Protein AF-A0A8T4FPU3-F1 (afdb_monomer_lite)

Secondary structure (DSSP, 8-state):
-HHHHHHHHHHHHHHHHHHHHHHHHSPTTSS---BPPTT---S---GGGHHHHHHHHHS--BGGGS-EETTEEPS--

Sequence (77 aa):
MRRLLIVLSLITGLLAALFVIAPLASPPGAYSGLDGTPGFIDHGWGFADIAYLIGDVLCHQMEDRCFEVNGSQMPVC

Radius of gyration: 13.29 Å; chains: 1; bounding box: 33×25×39 Å

Structure (mmCIF, N/CA/C/O backbone):
data_AF-A0A8T4FPU3-F1
#
_entry.id   AF-A0A8T4FPU3-F1
#
loop_
_atom_site.group_PDB
_atom_site.id
_atom_site.type_symbol
_atom_site.label_atom_id
_atom_site.label_alt_id
_atom_site.label_comp_id
_atom_site.label_asym_id
_atom_site.label_entity_id
_atom_site.label_seq_id
_atom_site.pdbx_PDB_ins_code
_atom_site.Cartn_x
_atom_site.Cartn_y
_atom_site.Cartn_z
_atom_site.occupancy
_atom_site.B_iso_or_equiv
_atom_site.auth_seq_id
_atom_site.auth_comp_id
_atom_site.auth_asym_id
_atom_site.auth_atom_id
_atom_site.pdbx_PDB_model_num
ATOM 1 N N . MET A 1 1 ? -19.575 4.695 24.999 1.00 84.88 1 MET A N 1
ATOM 2 C CA . MET A 1 1 ? -19.030 3.471 24.366 1.00 84.88 1 MET A CA 1
ATOM 3 C C . MET A 1 1 ? -19.655 3.159 23.001 1.00 84.88 1 MET A C 1
ATOM 5 O O . MET A 1 1 ? -18.902 3.093 22.045 1.00 84.88 1 MET A O 1
ATOM 9 N N . ARG A 1 2 ? -20.990 3.083 22.832 1.00 94.31 2 ARG A N 1
ATOM 10 C CA . ARG A 1 2 ? -21.622 2.776 21.519 1.00 94.31 2 ARG A CA 1
ATOM 11 C C . ARG A 1 2 ? -21.200 3.687 20.351 1.00 94.31 2 ARG A C 1
ATOM 13 O O . ARG A 1 2 ? -20.898 3.192 19.277 1.00 94.31 2 ARG A O 1
ATOM 20 N N . ARG A 1 3 ? -21.152 5.010 20.558 1.00 96.62 3 ARG A N 1
ATOM 21 C CA . ARG A 1 3 ? -20.723 5.971 19.517 1.00 96.62 3 ARG A CA 1
ATOM 22 C C . ARG A 1 3 ? -19.264 5.774 19.098 1.00 96.62 3 ARG A C 1
ATOM 24 O O . ARG A 1 3 ? -18.974 5.829 17.914 1.00 96.62 3 ARG A O 1
ATOM 31 N N . LEU A 1 4 ? -18.383 5.498 20.060 1.00 97.12 4 LEU A N 1
ATOM 32 C CA . LEU A 1 4 ? -16.973 5.217 19.791 1.00 97.12 4 LEU A CA 1
ATOM 33 C C . LEU A 1 4 ? -16.825 3.965 18.921 1.00 97.12 4 LEU A C 1
ATOM 35 O O . LEU A 1 4 ? -16.134 4.014 17.916 1.00 97.12 4 LEU A O 1
ATOM 39 N N . LEU A 1 5 ? -17.530 2.881 19.256 1.00 97.75 5 LEU A N 1
ATOM 40 C CA . LEU A 1 5 ? -17.494 1.646 18.465 1.00 97.75 5 LEU A CA 1
ATOM 41 C C . LEU A 1 5 ? -17.978 1.861 17.027 1.00 97.75 5 LEU A C 1
ATOM 43 O O . LEU A 1 5 ? -17.371 1.333 16.102 1.00 97.75 5 LEU A O 1
ATOM 47 N N . ILE A 1 6 ? -19.029 2.664 16.829 1.00 98.12 6 ILE A N 1
ATOM 48 C CA . ILE A 1 6 ? -19.511 3.018 15.486 1.00 98.12 6 ILE A CA 1
ATOM 49 C C . ILE A 1 6 ? -18.429 3.780 14.718 1.00 98.12 6 ILE A C 1
ATOM 51 O O . ILE A 1 6 ? -18.119 3.413 13.592 1.00 98.12 6 ILE A O 1
ATOM 55 N N . VAL A 1 7 ? -17.829 4.804 15.328 1.00 98.19 7 VAL A N 1
ATOM 56 C CA . VAL A 1 7 ? -16.766 5.596 14.689 1.00 98.19 7 VAL A CA 1
ATOM 57 C C . VAL A 1 7 ? -15.576 4.716 14.314 1.00 98.19 7 VAL A C 1
ATOM 59 O O . VAL A 1 7 ? -15.126 4.770 13.176 1.00 98.19 7 VAL A O 1
ATOM 62 N N . LEU A 1 8 ? -15.112 3.860 15.227 1.00 97.56 8 LEU A N 1
ATOM 63 C CA . LEU A 1 8 ? -14.016 2.931 14.951 1.00 97.56 8 LEU A CA 1
ATOM 64 C C . LEU A 1 8 ? -14.367 1.967 13.813 1.00 97.56 8 LEU A C 1
ATOM 66 O O . LEU A 1 8 ? -13.564 1.784 12.908 1.00 97.56 8 LEU A O 1
ATOM 70 N N . SER A 1 9 ? -15.588 1.425 13.802 1.00 97.56 9 SER A N 1
ATOM 71 C CA . SER A 1 9 ? -16.043 0.523 12.7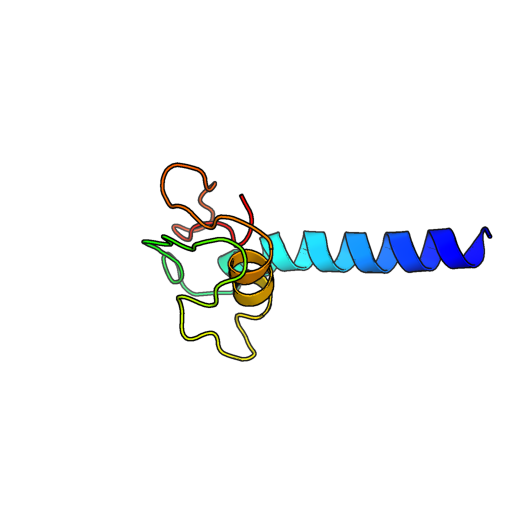36 1.00 97.56 9 SER A CA 1
ATOM 72 C C . SER A 1 9 ? -16.072 1.214 11.372 1.00 97.56 9 SER A C 1
ATOM 74 O O . SER A 1 9 ? -15.682 0.616 10.374 1.00 97.56 9 SER A O 1
ATOM 76 N N . LEU A 1 10 ? -16.503 2.479 11.320 1.00 98.12 10 LEU A N 1
ATOM 77 C CA . LEU A 1 10 ? -16.504 3.267 10.086 1.00 98.12 10 LEU A CA 1
ATOM 78 C C . LEU A 1 10 ? -15.082 3.546 9.592 1.00 98.12 10 LEU A C 1
ATOM 80 O O . LEU A 1 10 ? -14.825 3.410 8.401 1.00 98.12 10 LEU A O 1
ATOM 84 N N . ILE A 1 11 ? -14.161 3.892 10.496 1.00 96.25 11 ILE A N 1
ATOM 85 C CA . ILE A 1 11 ? -12.750 4.126 10.156 1.00 96.25 11 ILE A CA 1
ATOM 86 C C . ILE A 1 11 ? -12.118 2.845 9.607 1.00 96.25 11 ILE A C 1
ATOM 88 O O . ILE A 1 11 ? -11.515 2.871 8.537 1.00 96.25 11 ILE A O 1
ATOM 92 N N . THR A 1 12 ? -12.289 1.715 10.296 1.00 94.44 12 THR A N 1
ATOM 93 C CA . THR A 1 12 ? -11.753 0.426 9.844 1.00 94.44 12 THR A CA 1
ATOM 94 C C . THR A 1 12 ? -12.377 -0.011 8.521 1.00 94.44 12 THR A C 1
ATOM 96 O O . THR A 1 12 ? -11.659 -0.460 7.633 1.00 94.44 12 THR A O 1
ATOM 99 N N . GLY A 1 13 ? -13.692 0.157 8.353 1.00 96.69 13 GLY A N 1
ATOM 100 C CA . GLY A 1 13 ? -14.376 -0.157 7.099 1.00 96.69 13 GLY A CA 1
ATOM 101 C C . GLY A 1 13 ? -13.878 0.692 5.929 1.00 96.69 13 GLY A C 1
ATOM 102 O O . GLY A 1 13 ? -13.654 0.164 4.843 1.00 96.69 13 GLY A O 1
ATOM 103 N N . LEU A 1 14 ? -13.644 1.988 6.157 1.00 95.56 14 LEU A N 1
ATOM 104 C CA . LEU A 1 14 ? -13.086 2.888 5.148 1.00 95.56 14 LEU A CA 1
ATOM 105 C C . LEU A 1 14 ? -11.652 2.499 4.770 1.00 95.56 14 LEU A C 1
ATOM 107 O O . LEU A 1 14 ? -11.327 2.473 3.586 1.00 95.56 14 LEU A O 1
ATOM 111 N N . LEU A 1 15 ? -10.813 2.165 5.753 1.00 92.81 15 LEU A N 1
ATOM 112 C CA . LEU A 1 15 ? -9.437 1.730 5.508 1.00 92.81 15 LEU A CA 1
ATOM 113 C C . LEU A 1 15 ? -9.393 0.409 4.724 1.00 92.81 15 LEU A C 1
ATOM 115 O O . LEU A 1 15 ? -8.660 0.298 3.746 1.00 92.81 15 LEU A O 1
ATOM 119 N N . ALA A 1 16 ? -10.229 -0.563 5.097 1.00 92.81 16 ALA A N 1
ATOM 120 C CA . ALA A 1 16 ? -10.338 -1.831 4.380 1.00 92.81 16 ALA A CA 1
ATOM 121 C C . ALA A 1 16 ? -10.814 -1.633 2.932 1.00 92.81 16 ALA A C 1
ATOM 123 O O . ALA A 1 16 ? -10.271 -2.242 2.013 1.00 92.81 16 ALA A O 1
ATOM 124 N N . ALA A 1 17 ? -11.793 -0.748 2.710 1.00 94.44 17 ALA A N 1
ATOM 125 C CA . ALA A 1 17 ? -12.235 -0.401 1.364 1.00 94.44 17 ALA A CA 1
ATOM 126 C C . ALA A 1 17 ? -11.105 0.250 0.552 1.00 94.44 17 ALA A C 1
ATOM 128 O O . ALA A 1 17 ? -10.908 -0.101 -0.608 1.00 94.44 17 ALA A O 1
ATOM 129 N N . LEU A 1 18 ? -10.331 1.151 1.164 1.00 93.56 18 LEU A N 1
ATOM 130 C CA . LEU A 1 18 ? -9.209 1.823 0.514 1.00 93.56 18 LEU A CA 1
ATOM 131 C C . LEU A 1 18 ? -8.132 0.836 0.037 1.00 93.56 18 LEU A C 1
ATOM 133 O O . LEU A 1 18 ? -7.638 0.987 -1.077 1.00 93.56 18 LEU A O 1
ATOM 137 N N . PHE A 1 19 ? -7.818 -0.196 0.825 1.00 92.62 19 PHE A N 1
ATOM 138 C CA . PHE A 1 19 ? -6.844 -1.223 0.437 1.00 92.62 19 PHE A CA 1
ATOM 139 C C . PHE A 1 19 ? -7.244 -2.020 -0.806 1.00 92.62 19 PHE A C 1
ATOM 141 O O . PHE A 1 19 ? -6.377 -2.482 -1.538 1.00 92.62 19 PHE A O 1
ATOM 148 N N . VAL A 1 20 ? -8.543 -2.157 -1.071 1.00 93.31 20 VAL A N 1
ATOM 149 C CA . VAL A 1 20 ? -9.052 -2.826 -2.277 1.00 93.31 20 VAL A CA 1
ATOM 150 C C . VAL A 1 20 ? -9.192 -1.839 -3.435 1.00 93.31 20 VAL A C 1
ATOM 152 O O . VAL A 1 20 ? -8.857 -2.156 -4.573 1.00 93.31 20 VAL A O 1
ATOM 155 N N . ILE A 1 21 ? -9.682 -0.630 -3.156 1.00 94.25 21 ILE A N 1
ATOM 156 C CA . ILE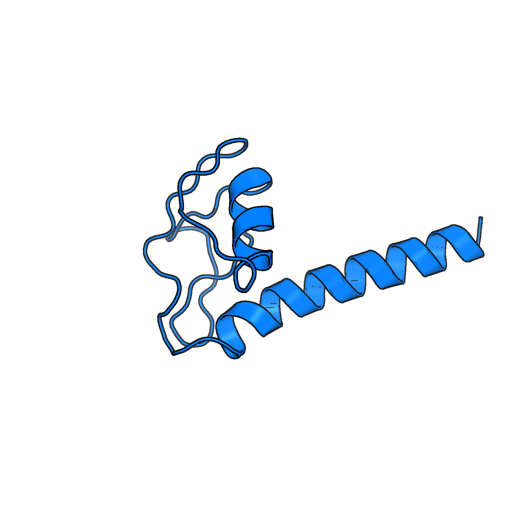 A 1 21 ? -9.933 0.387 -4.179 1.00 94.25 21 ILE A CA 1
ATOM 157 C C . ILE A 1 21 ? -8.624 0.893 -4.791 1.00 94.25 21 ILE A C 1
ATOM 159 O O . ILE A 1 21 ? -8.596 1.115 -5.995 1.00 94.25 21 ILE A O 1
ATOM 163 N N . ALA A 1 22 ? -7.550 1.049 -4.012 1.00 93.56 22 ALA A N 1
ATOM 164 C CA . ALA A 1 22 ? -6.281 1.587 -4.508 1.00 93.56 22 ALA A CA 1
ATOM 165 C C . ALA A 1 22 ? -5.703 0.806 -5.716 1.00 93.56 22 ALA A C 1
ATOM 167 O O . ALA A 1 22 ? -5.568 1.413 -6.779 1.00 93.56 22 ALA A O 1
ATOM 168 N N . PRO A 1 23 ? -5.445 -0.518 -5.648 1.00 93.81 23 PRO A N 1
ATOM 169 C CA . PRO A 1 23 ? -4.968 -1.279 -6.812 1.00 93.81 23 PRO A CA 1
ATOM 170 C C . PRO A 1 23 ? -5.965 -1.324 -7.977 1.00 93.81 23 PRO A C 1
ATOM 1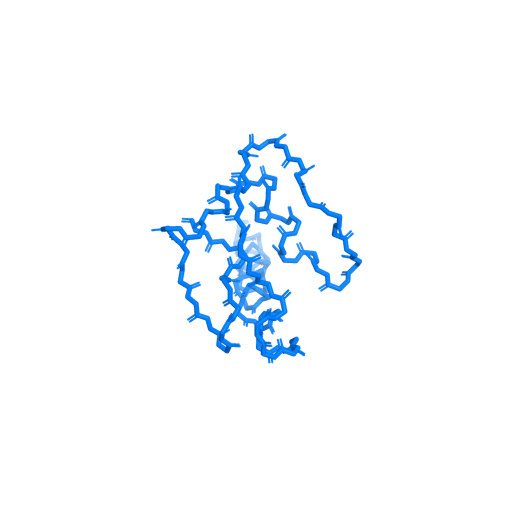72 O O . PRO A 1 23 ? -5.558 -1.406 -9.135 1.00 93.81 23 PRO A O 1
ATOM 175 N N . LEU A 1 24 ? -7.272 -1.276 -7.693 1.00 93.94 24 LEU A N 1
ATOM 176 C CA . LEU A 1 24 ? -8.319 -1.300 -8.721 1.00 93.94 24 LEU A CA 1
ATOM 177 C C . LEU A 1 24 ? -8.468 0.033 -9.465 1.00 93.94 24 LEU A C 1
ATOM 179 O O . LEU A 1 24 ? -8.864 0.039 -10.628 1.00 93.94 24 LEU A O 1
ATOM 183 N N . ALA A 1 25 ? -8.204 1.151 -8.790 1.00 93.94 25 ALA A N 1
ATOM 184 C CA . ALA A 1 25 ? -8.298 2.493 -9.357 1.00 93.94 25 ALA A CA 1
ATOM 185 C C . ALA A 1 25 ? -7.029 2.905 -10.119 1.00 93.94 25 ALA A C 1
ATOM 187 O O . ALA A 1 25 ? -7.074 3.839 -10.922 1.00 93.94 25 ALA A O 1
ATOM 188 N N . SER A 1 26 ? -5.916 2.213 -9.881 1.00 92.69 26 SER A N 1
ATOM 189 C CA . SER A 1 26 ? -4.648 2.431 -10.572 1.00 92.69 26 SER A CA 1
ATOM 190 C C . SER A 1 26 ? -4.556 1.622 -11.875 1.00 92.69 26 SER A C 1
ATOM 192 O O . SER A 1 26 ? -5.304 0.658 -12.076 1.00 92.69 26 SER A O 1
ATOM 194 N N . PRO A 1 27 ? -3.646 1.998 -12.797 1.00 95.12 27 PRO A N 1
ATOM 195 C CA . PRO A 1 27 ? -3.368 1.194 -13.980 1.00 95.12 27 PRO A CA 1
ATOM 196 C C . PRO A 1 27 ? -3.030 -0.262 -13.616 1.00 95.12 27 PRO A C 1
ATOM 198 O O . PRO A 1 27 ? -2.443 -0.504 -12.558 1.00 95.12 27 PRO A O 1
ATOM 201 N N . PRO A 1 28 ? -3.361 -1.237 -14.480 1.00 95.44 28 PRO A N 1
ATOM 202 C CA . PRO A 1 28 ? -3.000 -2.625 -14.231 1.00 95.44 28 PRO A CA 1
ATOM 203 C C . PRO A 1 28 ? -1.491 -2.789 -14.024 1.00 95.44 28 PRO A C 1
ATOM 205 O O . PRO A 1 28 ? -0.703 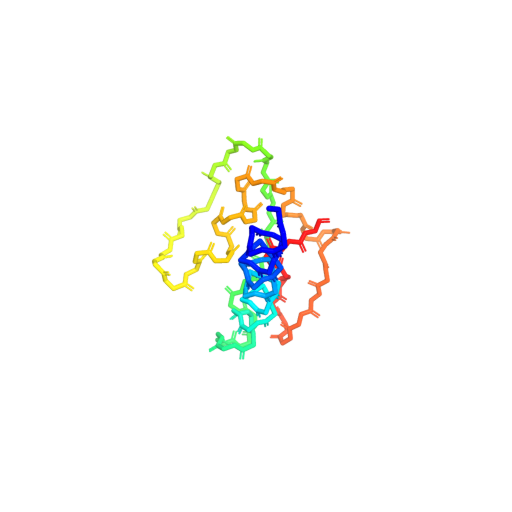-2.251 -14.803 1.00 95.44 28 PRO A O 1
ATOM 208 N N . GLY A 1 29 ? -1.095 -3.517 -12.980 1.00 94.50 29 GLY A N 1
ATOM 209 C CA . GLY A 1 29 ? 0.317 -3.728 -12.642 1.00 94.50 29 GLY A CA 1
ATOM 210 C C . GLY A 1 29 ? 1.060 -2.503 -12.106 1.00 94.50 29 GLY A C 1
ATOM 211 O O . GLY A 1 29 ? 2.288 -2.523 -12.057 1.00 94.50 29 GLY A O 1
ATOM 212 N N . ALA A 1 30 ? 0.352 -1.441 -11.706 1.00 93.94 30 ALA A N 1
ATOM 213 C CA . ALA A 1 30 ? 0.967 -0.236 -11.148 1.00 93.94 30 ALA A CA 1
ATOM 214 C C . ALA A 1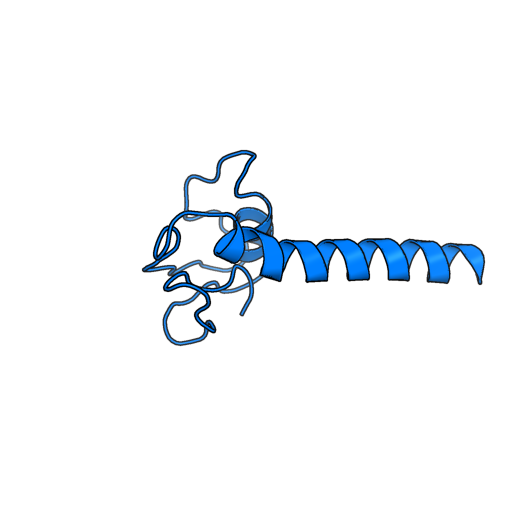 30 ? 1.804 -0.503 -9.885 1.00 93.94 30 ALA A C 1
ATOM 216 O O . ALA A 1 30 ? 2.775 0.213 -9.651 1.00 93.94 30 ALA A O 1
ATOM 217 N N . TYR A 1 31 ? 1.447 -1.522 -9.098 1.00 93.31 31 TYR A N 1
ATOM 218 C CA . TYR A 1 31 ? 2.153 -1.879 -7.868 1.00 93.31 31 TYR A CA 1
ATOM 219 C C . TYR A 1 31 ? 2.653 -3.316 -7.968 1.00 93.31 31 TYR A C 1
ATOM 221 O O . TYR A 1 31 ? 1.871 -4.254 -7.855 1.00 93.31 31 TYR A O 1
ATOM 229 N N . SER A 1 32 ? 3.941 -3.497 -8.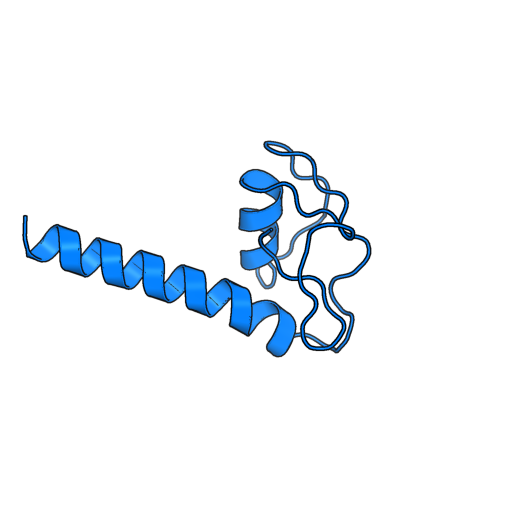228 1.00 92.25 32 SER A N 1
ATOM 230 C CA . SER A 1 32 ? 4.575 -4.811 -8.365 1.00 92.25 32 SER A CA 1
ATOM 231 C C . SER A 1 32 ? 5.978 -4.783 -7.773 1.00 92.25 32 SER A C 1
ATOM 233 O O . SER A 1 32 ? 6.561 -3.708 -7.628 1.00 92.25 32 SER A O 1
ATOM 235 N N . GLY A 1 33 ? 6.502 -5.961 -7.432 1.00 90.44 33 GLY A N 1
ATOM 236 C CA . GLY A 1 33 ? 7.823 -6.095 -6.822 1.00 90.44 33 GLY A CA 1
ATOM 237 C C . GLY A 1 33 ? 7.931 -5.461 -5.436 1.00 90.44 33 GLY A C 1
ATOM 238 O O . GLY A 1 33 ? 9.006 -4.991 -5.082 1.00 90.44 33 GLY A O 1
ATOM 239 N N . LEU A 1 34 ? 6.835 -5.409 -4.671 1.00 91.25 34 LEU A N 1
ATOM 240 C CA . LEU A 1 34 ? 6.868 -4.938 -3.291 1.00 91.25 34 LEU A CA 1
ATOM 241 C C . LEU A 1 34 ? 7.741 -5.878 -2.449 1.00 91.25 34 LEU A C 1
ATOM 243 O O . LEU A 1 34 ? 7.534 -7.094 -2.441 1.00 91.25 34 LEU A O 1
ATOM 247 N N . ASP A 1 35 ? 8.702 -5.306 -1.732 1.00 89.25 35 ASP A N 1
ATOM 248 C CA . ASP A 1 35 ? 9.675 -6.002 -0.884 1.00 89.25 35 ASP A CA 1
ATOM 249 C C . ASP A 1 35 ? 9.829 -5.353 0.509 1.00 89.25 35 ASP A C 1
ATOM 251 O O . ASP A 1 35 ? 10.857 -5.494 1.174 1.00 89.25 35 ASP A O 1
ATOM 255 N N . GLY A 1 36 ? 8.777 -4.671 0.966 1.00 81.25 36 GLY A N 1
ATOM 256 C CA . GLY A 1 36 ? 8.773 -3.801 2.138 1.00 81.25 36 GLY A CA 1
ATOM 257 C C . GLY A 1 36 ? 9.161 -4.484 3.453 1.00 81.25 36 GLY A C 1
ATOM 258 O O . GLY A 1 36 ? 8.751 -5.613 3.777 1.00 81.25 36 GLY A O 1
ATOM 259 N N . THR A 1 37 ? 9.928 -3.745 4.257 1.00 84.88 37 THR A N 1
ATOM 260 C CA . THR A 1 37 ? 10.350 -4.117 5.609 1.00 84.88 37 THR A CA 1
ATOM 261 C C . THR A 1 37 ? 9.511 -3.367 6.654 1.00 84.88 37 THR A C 1
ATOM 263 O O . THR A 1 37 ? 9.404 -2.146 6.591 1.00 84.88 37 THR A O 1
ATOM 266 N N . PRO A 1 38 ? 8.963 -4.025 7.694 1.00 82.25 38 PRO A N 1
ATOM 267 C CA . PRO A 1 38 ? 8.078 -3.366 8.644 1.00 82.25 38 PRO A CA 1
ATOM 268 C C . PRO A 1 38 ? 8.791 -2.267 9.395 1.00 82.25 38 PRO A C 1
ATOM 270 O O . PRO A 1 38 ? 9.908 -2.451 9.888 1.00 82.25 38 PRO A O 1
ATOM 273 N N . GLY A 1 39 ? 8.081 -1.161 9.569 1.00 82.12 39 GLY A N 1
ATOM 274 C CA . GLY A 1 39 ? 8.616 0.016 10.229 1.00 82.12 39 GLY A CA 1
ATOM 275 C C . GLY A 1 39 ? 9.601 0.809 9.372 1.00 82.12 39 GLY A C 1
ATOM 276 O O . GLY A 1 39 ? 10.137 1.796 9.875 1.00 82.12 39 GLY A O 1
ATOM 277 N N . PHE A 1 40 ? 9.813 0.429 8.110 1.00 85.56 40 PHE A N 1
ATOM 278 C CA . PHE A 1 40 ? 10.554 1.209 7.128 1.00 85.56 40 PHE A CA 1
ATOM 279 C C . PHE A 1 40 ? 9.616 1.685 6.015 1.00 85.56 40 PHE A C 1
ATOM 281 O O . PHE A 1 40 ? 8.528 1.154 5.821 1.00 85.56 40 PHE A O 1
ATOM 288 N N . ILE A 1 41 ? 10.007 2.776 5.361 1.00 88.19 41 ILE A N 1
ATOM 289 C CA . ILE A 1 41 ? 9.354 3.249 4.142 1.00 88.19 41 ILE A CA 1
ATOM 290 C C . ILE A 1 41 ? 10.378 3.019 3.048 1.00 88.19 41 ILE A C 1
ATOM 292 O O . ILE A 1 41 ? 11.310 3.814 2.899 1.00 88.19 41 ILE A O 1
ATOM 296 N N . ASP A 1 42 ? 10.228 1.905 2.347 1.00 82.50 42 ASP A N 1
ATOM 297 C CA . ASP A 1 42 ? 11.216 1.430 1.381 1.00 82.50 42 ASP A CA 1
ATOM 298 C C . ASP A 1 42 ? 10.866 1.889 -0.048 1.00 82.50 42 ASP A C 1
ATOM 300 O O . ASP A 1 42 ? 11.694 1.825 -0.957 1.00 82.50 42 ASP A O 1
ATOM 304 N N . HIS A 1 43 ? 9.674 2.473 -0.227 1.00 83.44 43 HIS A N 1
ATOM 305 C CA . HIS A 1 43 ? 9.164 2.966 -1.505 1.00 83.44 43 HIS A CA 1
ATOM 306 C C . HIS A 1 43 ? 8.759 4.452 -1.472 1.00 83.44 43 HIS A C 1
ATOM 308 O O . HIS A 1 43 ? 8.344 5.020 -0.459 1.00 83.44 43 HIS A O 1
ATOM 314 N N . GLY A 1 44 ? 8.858 5.111 -2.630 1.00 84.06 44 GLY A N 1
ATOM 315 C CA . GLY A 1 44 ? 8.495 6.520 -2.804 1.00 84.06 44 GLY A CA 1
ATOM 316 C C . GLY A 1 44 ? 6.995 6.725 -3.015 1.00 84.06 44 GLY A C 1
ATOM 317 O O . GLY A 1 44 ? 6.559 6.899 -4.151 1.00 84.06 44 GLY A O 1
ATOM 318 N N . TRP A 1 45 ? 6.209 6.728 -1.938 1.00 88.62 45 TRP A N 1
ATOM 319 C CA . TRP A 1 45 ? 4.750 6.855 -2.020 1.00 88.62 45 TRP A CA 1
ATOM 320 C C . TRP A 1 45 ? 4.261 8.291 -2.243 1.00 88.62 45 TRP A C 1
ATOM 322 O O . TRP A 1 45 ? 4.629 9.217 -1.514 1.00 88.62 45 TRP A O 1
ATOM 332 N N . GLY A 1 46 ? 3.371 8.473 -3.222 1.00 86.19 46 GLY A N 1
ATOM 333 C CA . GLY A 1 46 ? 2.626 9.711 -3.415 1.00 86.19 46 GLY A CA 1
ATOM 334 C C . GLY A 1 46 ? 1.358 9.770 -2.560 1.00 86.19 46 GLY A C 1
ATOM 335 O O . GLY A 1 46 ? 0.936 8.795 -1.943 1.00 86.19 46 GLY A O 1
ATOM 336 N N . PHE A 1 47 ? 0.680 10.922 -2.566 1.00 83.00 47 PHE A N 1
ATOM 337 C CA . PHE A 1 47 ? -0.609 11.075 -1.872 1.00 83.00 47 PHE A CA 1
ATOM 338 C C . PHE A 1 47 ? -1.674 10.077 -2.364 1.00 83.00 47 PHE A C 1
ATOM 340 O O . PHE A 1 47 ? -2.505 9.623 -1.580 1.00 83.00 47 PHE A O 1
ATOM 347 N N . ALA A 1 48 ? -1.635 9.718 -3.651 1.00 85.62 48 ALA A N 1
ATOM 348 C CA . ALA A 1 48 ? -2.538 8.730 -4.239 1.00 85.62 48 ALA A CA 1
ATOM 349 C C . ALA A 1 48 ? -2.282 7.300 -3.725 1.00 85.62 48 ALA A C 1
ATOM 351 O O . ALA A 1 48 ? -3.196 6.480 -3.728 1.00 85.62 48 ALA A O 1
ATOM 352 N N . ASP A 1 49 ? -1.081 7.028 -3.209 1.00 90.62 49 ASP A N 1
ATOM 353 C CA . ASP A 1 49 ? -0.616 5.697 -2.812 1.00 90.62 49 ASP A CA 1
ATOM 354 C C . ASP A 1 49 ? -0.657 5.506 -1.293 1.00 90.62 49 ASP A C 1
ATOM 356 O O . ASP A 1 49 ? 0.016 4.641 -0.740 1.00 90.62 49 ASP A O 1
ATOM 360 N N . ILE A 1 50 ? -1.457 6.307 -0.581 1.00 91.81 50 ILE A N 1
ATOM 361 C CA . ILE A 1 50 ? -1.508 6.277 0.886 1.00 91.81 50 ILE A CA 1
ATOM 362 C C . ILE A 1 50 ? -1.871 4.891 1.442 1.00 91.81 50 ILE A C 1
ATOM 364 O O . ILE A 1 50 ? -1.416 4.520 2.519 1.00 91.81 50 ILE A O 1
ATOM 368 N N . ALA A 1 51 ? -2.652 4.105 0.694 1.00 93.12 51 ALA A N 1
ATOM 369 C CA . ALA A 1 51 ? -2.937 2.709 1.011 1.00 93.12 51 ALA A CA 1
ATOM 370 C C . ALA A 1 51 ? -1.646 1.882 1.114 1.00 93.12 51 ALA A C 1
ATOM 372 O O . ALA A 1 51 ? -1.465 1.143 2.080 1.00 93.12 51 ALA A O 1
ATOM 373 N N . TYR A 1 52 ? -0.749 2.060 0.144 1.00 92.50 52 TYR A N 1
ATOM 374 C CA . TYR A 1 52 ? 0.534 1.378 0.071 1.00 92.50 52 TYR A CA 1
ATOM 375 C C . TYR A 1 52 ? 1.519 1.912 1.097 1.00 92.50 52 TYR A C 1
ATOM 377 O O . TYR A 1 52 ? 2.176 1.106 1.731 1.00 92.50 52 TYR A O 1
ATOM 385 N N . LEU A 1 53 ? 1.536 3.219 1.370 1.00 91.06 53 LEU A N 1
ATOM 386 C CA . LEU A 1 53 ? 2.331 3.780 2.467 1.00 91.06 53 LEU A CA 1
ATOM 387 C C . LEU A 1 53 ? 1.952 3.178 3.827 1.00 91.06 53 LEU A C 1
ATOM 389 O O . LEU A 1 53 ? 2.820 2.841 4.627 1.00 91.06 53 LEU A O 1
ATOM 393 N N . ILE A 1 54 ? 0.652 3.060 4.111 1.00 90.25 54 ILE A N 1
ATOM 394 C CA . ILE A 1 54 ? 0.175 2.442 5.357 1.00 90.25 54 ILE A CA 1
ATOM 395 C C . ILE A 1 54 ? 0.631 0.984 5.421 1.00 90.25 54 ILE A C 1
ATOM 397 O O . ILE A 1 54 ? 1.073 0.525 6.471 1.00 90.25 54 ILE A O 1
ATOM 401 N N . GLY A 1 55 ? 0.531 0.284 4.294 1.00 89.50 55 GLY A N 1
ATOM 402 C CA . GLY A 1 55 ? 1.039 -1.064 4.124 1.00 89.50 55 GLY A CA 1
ATOM 403 C C . GLY A 1 55 ? 2.528 -1.206 4.387 1.00 89.50 55 GLY A C 1
ATOM 404 O O . GLY A 1 55 ? 2.902 -2.051 5.176 1.00 89.50 55 GLY A O 1
ATOM 405 N N . ASP A 1 56 ? 3.355 -0.366 3.779 1.00 88.69 56 ASP A N 1
ATOM 406 C CA . ASP A 1 56 ? 4.818 -0.387 3.882 1.00 88.69 56 ASP A CA 1
ATOM 407 C C . ASP A 1 56 ? 5.269 -0.180 5.338 1.00 88.69 56 ASP A C 1
ATOM 409 O O . ASP A 1 56 ? 6.063 -0.933 5.895 1.00 88.69 56 ASP A O 1
ATOM 413 N N . VAL A 1 57 ? 4.646 0.784 6.027 1.00 86.94 57 VAL A N 1
ATOM 414 C CA . VAL A 1 57 ? 4.972 1.088 7.427 1.00 86.94 57 VAL A CA 1
ATOM 415 C C . VAL A 1 57 ? 4.505 -0.010 8.388 1.00 86.94 57 VAL A C 1
ATOM 417 O O . VAL A 1 57 ? 5.204 -0.312 9.359 1.00 86.94 57 VAL A O 1
ATOM 420 N N . LEU A 1 58 ? 3.299 -0.556 8.191 1.00 85.00 58 LEU A N 1
ATOM 421 C CA . LEU A 1 58 ? 2.636 -1.418 9.182 1.00 85.00 58 LEU A CA 1
ATOM 422 C C . LEU A 1 58 ? 2.709 -2.916 8.869 1.00 85.00 58 LEU A C 1
ATOM 424 O O . LEU A 1 58 ? 2.565 -3.728 9.783 1.00 85.00 58 LEU A O 1
ATOM 428 N N . CYS A 1 59 ? 2.906 -3.277 7.609 1.00 75.19 59 CYS A N 1
ATOM 429 C CA . CYS A 1 59 ? 2.897 -4.637 7.095 1.00 75.19 59 CYS A CA 1
ATOM 430 C C . CYS A 1 59 ? 4.197 -4.921 6.337 1.00 75.19 59 CYS A C 1
ATOM 432 O O . CYS A 1 59 ? 4.892 -4.036 5.858 1.00 75.19 59 CYS A O 1
ATOM 434 N N . HIS A 1 60 ? 4.528 -6.200 6.210 1.00 77.56 60 HIS A N 1
ATOM 435 C CA . HIS A 1 60 ? 5.573 -6.613 5.287 1.00 77.56 60 HIS A CA 1
ATOM 436 C C . HIS A 1 60 ? 4.960 -6.748 3.887 1.00 77.56 60 HIS A C 1
ATOM 438 O O . HIS A 1 60 ? 4.476 -7.831 3.545 1.00 77.56 60 HIS A O 1
ATOM 444 N N . GLN A 1 61 ? 4.949 -5.685 3.086 1.00 85.56 61 GLN A N 1
ATOM 445 C CA . GLN A 1 61 ? 4.508 -5.780 1.692 1.00 85.56 61 GLN A CA 1
ATOM 446 C C . GLN A 1 61 ? 5.516 -6.606 0.885 1.00 85.56 61 GLN A C 1
ATOM 448 O O . GLN A 1 61 ? 6.446 -6.051 0.320 1.00 85.56 61 GLN A O 1
ATOM 453 N N . MET A 1 62 ? 5.367 -7.930 0.864 1.00 87.12 62 MET A N 1
ATOM 454 C CA . MET A 1 62 ? 6.249 -8.821 0.110 1.00 87.12 62 MET A CA 1
ATOM 455 C C . MET A 1 62 ? 5.489 -9.541 -0.989 1.00 87.12 62 MET A C 1
ATOM 457 O O . MET A 1 62 ? 4.491 -10.206 -0.721 1.00 87.12 62 MET A O 1
ATOM 461 N N . GLU A 1 63 ? 6.013 -9.457 -2.205 1.00 88.12 63 GLU A N 1
ATOM 462 C CA . GLU A 1 63 ? 5.495 -10.091 -3.415 1.00 88.12 63 GLU A CA 1
ATOM 463 C C . GLU A 1 63 ? 5.045 -11.543 -3.206 1.00 88.12 63 GLU A C 1
ATOM 465 O O . GLU A 1 63 ? 3.943 -11.913 -3.603 1.00 88.12 63 GLU A O 1
ATOM 470 N N . ASP A 1 64 ? 5.841 -12.355 -2.511 1.00 88.38 64 ASP A N 1
ATOM 471 C CA . ASP A 1 64 ? 5.558 -13.773 -2.265 1.00 88.38 64 ASP A CA 1
ATOM 472 C C . ASP A 1 64 ? 4.444 -14.030 -1.230 1.00 88.38 64 ASP A C 1
ATOM 474 O O . ASP A 1 64 ? 4.047 -15.178 -1.007 1.00 88.38 64 ASP A O 1
ATOM 478 N N . ARG A 1 65 ? 3.928 -12.976 -0.590 1.00 86.94 65 ARG A N 1
ATOM 479 C CA . ARG A 1 65 ? 2.927 -13.034 0.488 1.00 86.94 65 ARG A CA 1
ATOM 480 C C . ARG A 1 65 ? 1.699 -12.167 0.239 1.00 86.94 65 ARG A C 1
ATOM 482 O O . ARG A 1 65 ? 0.754 -12.228 1.024 1.00 86.94 65 ARG A O 1
ATOM 489 N N . CYS A 1 66 ? 1.684 -11.393 -0.837 1.00 88.31 66 CYS A N 1
ATOM 490 C CA . CYS A 1 66 ? 0.586 -10.500 -1.165 1.00 88.31 66 CYS A CA 1
ATOM 491 C C . CYS A 1 66 ? -0.364 -11.137 -2.179 1.00 88.31 66 CYS A C 1
ATOM 493 O O . CYS A 1 66 ? 0.046 -11.802 -3.127 1.00 88.31 66 CYS A O 1
ATOM 495 N N . PHE A 1 67 ? -1.665 -10.899 -2.005 1.00 92.19 67 PHE A N 1
ATOM 496 C CA . PHE A 1 67 ? -2.608 -11.154 -3.090 1.00 92.19 67 PHE A CA 1
ATOM 497 C C . PHE A 1 67 ? -2.391 -10.145 -4.216 1.00 92.19 67 PHE A C 1
ATOM 499 O O . PHE A 1 67 ? -1.983 -9.011 -3.968 1.00 92.19 67 PHE A O 1
ATOM 506 N N . GLU A 1 68 ? -2.740 -10.535 -5.437 1.00 93.56 68 GLU A N 1
ATOM 507 C CA . GLU A 1 68 ? -2.724 -9.649 -6.596 1.00 93.56 68 GLU A CA 1
ATOM 508 C C . GLU A 1 68 ? -4.140 -9.374 -7.095 1.00 93.56 68 GLU A C 1
ATOM 510 O O . GLU A 1 68 ? -4.971 -10.276 -7.237 1.00 93.56 68 GLU A O 1
ATOM 515 N N . VAL A 1 69 ? -4.410 -8.106 -7.392 1.00 92.06 69 VAL A N 1
ATOM 516 C CA . VAL A 1 69 ? -5.664 -7.625 -7.965 1.00 92.06 69 VAL A CA 1
ATOM 517 C C . VAL A 1 69 ? -5.333 -6.678 -9.110 1.00 92.06 69 VAL A C 1
ATOM 519 O O . VAL A 1 69 ? -4.550 -5.748 -8.951 1.00 92.06 69 VAL A O 1
ATOM 522 N N . ASN A 1 70 ? -5.934 -6.903 -10.283 1.00 92.94 70 ASN A N 1
ATOM 523 C CA . ASN A 1 70 ? -5.651 -6.118 -11.493 1.00 92.94 70 ASN A CA 1
ATOM 524 C C . ASN A 1 70 ? -4.150 -6.111 -11.877 1.00 92.94 70 ASN A C 1
ATOM 526 O O . ASN A 1 70 ? -3.628 -5.121 -12.381 1.00 92.94 70 ASN A O 1
ATOM 530 N N . GLY A 1 71 ? -3.436 -7.206 -11.591 1.00 92.94 71 GLY A N 1
ATOM 531 C CA . GLY A 1 71 ? -1.986 -7.321 -11.792 1.00 92.94 71 GLY A CA 1
ATOM 532 C C . GLY A 1 71 ? -1.135 -6.526 -10.797 1.00 92.94 71 GLY A C 1
ATOM 533 O O . GLY A 1 71 ? 0.083 -6.556 -10.905 1.00 92.94 71 GLY A O 1
ATOM 534 N N . SER A 1 72 ? -1.759 -5.818 -9.853 1.00 95.25 72 SER A N 1
ATOM 535 C CA . SER A 1 72 ? -1.082 -5.093 -8.783 1.00 95.25 72 SER A CA 1
ATOM 536 C C . SER A 1 72 ? -1.132 -5.891 -7.484 1.00 95.25 72 SER A C 1
ATOM 538 O O . SER A 1 72 ? -2.187 -6.397 -7.100 1.00 95.25 72 SER A O 1
ATOM 540 N N . GLN A 1 73 ? -0.019 -5.957 -6.770 1.00 94.69 73 GLN A N 1
ATOM 541 C CA . GLN A 1 73 ? 0.047 -6.497 -5.418 1.00 94.69 73 GLN A CA 1
ATOM 542 C C . GLN A 1 73 ? -0.783 -5.635 -4.470 1.00 94.69 73 GLN A C 1
ATOM 544 O O . GLN A 1 73 ? -0.838 -4.410 -4.598 1.00 94.69 73 GLN A O 1
ATOM 549 N N . MET A 1 74 ? -1.469 -6.275 -3.530 1.00 94.38 74 MET A N 1
ATOM 550 C CA . MET A 1 74 ? -2.291 -5.592 -2.540 1.00 94.38 74 MET A CA 1
ATOM 551 C C . MET A 1 74 ? -1.417 -4.779 -1.573 1.00 94.38 74 MET A C 1
ATOM 553 O O . MET A 1 74 ? -0.316 -5.203 -1.230 1.00 94.38 74 MET A O 1
ATOM 557 N N . PRO A 1 75 ? -1.914 -3.636 -1.072 1.00 92.38 75 PRO A N 1
ATOM 558 C CA . PRO A 1 75 ? -1.156 -2.789 -0.158 1.00 92.38 75 PRO A CA 1
ATOM 559 C C . PRO A 1 75 ? -0.955 -3.417 1.223 1.00 92.38 75 PRO A C 1
ATOM 561 O O . PRO A 1 75 ? -0.136 -2.926 1.982 1.00 92.38 75 PRO A O 1
ATOM 564 N N . VAL A 1 76 ? -1.687 -4.468 1.588 1.00 89.94 76 VAL A N 1
ATOM 565 C CA . VAL A 1 76 ? -1.494 -5.175 2.858 1.00 89.94 76 VAL A CA 1
ATOM 566 C C . VAL A 1 76 ? -1.501 -6.677 2.643 1.00 89.94 76 VAL A C 1
ATOM 568 O O . VAL A 1 76 ? -2.260 -7.200 1.821 1.00 89.94 76 VAL A O 1
ATOM 571 N N . CYS A 1 77 ? -0.631 -7.320 3.413 1.00 82.12 77 CYS A N 1
ATOM 572 C CA . CYS A 1 77 ? -0.281 -8.730 3.450 1.00 82.12 77 CYS A CA 1
ATOM 573 C C . CYS A 1 77 ? -0.030 -9.013 4.952 1.00 82.12 77 CYS A C 1
ATOM 575 O O . CYS A 1 77 ? -0.467 -10.076 5.427 1.00 82.12 77 CYS A O 1
#

Foldseek 3Di:
DVVVVVVVVVVVVVLVVLQVVLCVVDAQLPADQQQADEQDDPDDDDPSCVNLSCLNHHAGQHRVPFDDDSNHTTSHD

pLDDT: mean 90.74, std 5.08, range [75.19, 98.19]